Protein AF-A0A7J0DNQ6-F1 (afdb_monomer)

pLDDT: mean 74.42, std 10.14, range [50.34, 89.25]

Organism: NCBI:txid165716

Secondary structure (DSSP, 8-state):
--HHHHHHHHHHHHHS------SGGGSPPGGGG-PPPPPPPPP----SSPPPPTT-S---HHHHHHHHSPPP-----

Radius of gyration: 29.73 Å; Cα contacts (8 Å, |Δi|>4): 5; chains: 1; bounding box: 50×74×52 Å

Mean predicted aligned error: 18.96 Å

Sequence (77 aa):
METEEWSEVVAEEEREGCWTPKHSGCRIPAAASVCPQPPKKKRYSCRGRREPPKNGYFHPPELEIFFAMPPRRQARA

Solvent-accessible surface area (backbone atoms only — not comparable to full-atom values): 5540 Å² total; per-residue (Å²): 144,57,71,65,62,60,53,52,59,53,57,56,54,65,71,59,60,96,71,84,69,84,51,73,95,70,45,82,57,76,86,70,63,69,71,74,80,77,82,81,79,76,80,82,76,78,74,60,84,73,73,77,53,95,82,54,92,77,79,60,71,66,58,56,52,62,71,68,50,75,82,77,82,75,80,82,129

InterPro domains:
  IPR0403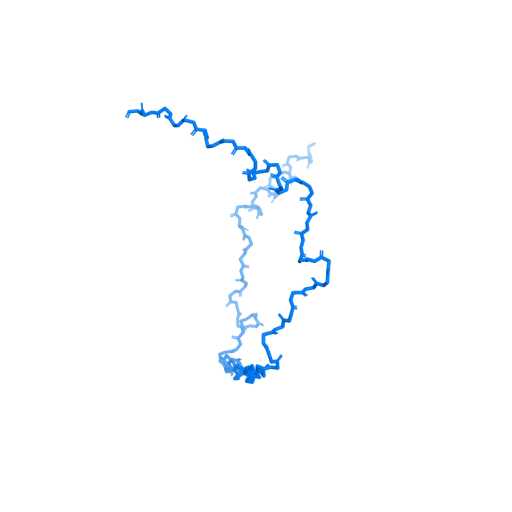89 Cyclin-dependent protein kinase inhibitor SMR [PTHR33142] (11-73)

Foldseek 3Di:
DVVVVVVVVVVVVVVVDDDQDPDPVRDDDPVVPPDPDDDDDDPPDCPDDPPAPPVGPDCDVVVVVVVPDDDDDDDDD

Structure (mmCIF, N/CA/C/O backbone):
data_AF-A0A7J0DNQ6-F1
#
_entry.id   AF-A0A7J0DNQ6-F1
#
loop_
_atom_site.group_PDB
_atom_site.id
_atom_site.type_symbol
_atom_site.label_atom_id
_atom_site.label_alt_id
_atom_site.label_comp_id
_atom_site.label_asym_id
_atom_site.label_entity_id
_atom_site.label_seq_id
_atom_site.pdbx_PDB_ins_code
_atom_site.Cartn_x
_atom_site.Cartn_y
_atom_site.Cartn_z
_atom_site.occupancy
_atom_site.B_iso_or_equiv
_atom_site.auth_seq_id
_atom_site.auth_comp_id
_atom_site.auth_asym_id
_atom_site.auth_atom_id
_atom_site.pdbx_PDB_model_num
ATOM 1 N N . MET A 1 1 ? 8.952 50.367 0.513 1.00 50.34 1 MET A N 1
ATOM 2 C CA . MET A 1 1 ? 9.314 49.979 1.889 1.00 50.34 1 MET A CA 1
ATOM 3 C C . MET A 1 1 ? 8.126 49.205 2.456 1.00 50.34 1 MET A C 1
ATOM 5 O O . MET A 1 1 ? 7.466 49.670 3.359 1.00 50.34 1 MET A O 1
ATOM 9 N N . GLU A 1 2 ? 7.762 48.102 1.801 1.00 57.06 2 GLU A N 1
ATOM 10 C CA . GLU A 1 2 ? 6.590 47.257 2.146 1.00 57.06 2 GLU A CA 1
ATOM 11 C C . GLU A 1 2 ? 6.867 45.796 1.748 1.00 57.06 2 GLU A C 1
ATOM 13 O O . GLU A 1 2 ? 6.388 44.862 2.374 1.00 57.06 2 GLU A O 1
ATOM 18 N N . THR A 1 3 ? 7.732 45.582 0.750 1.00 56.88 3 THR A N 1
ATOM 19 C CA . THR A 1 3 ? 8.223 44.263 0.331 1.00 56.88 3 THR A CA 1
ATOM 20 C C . THR A 1 3 ? 9.117 43.576 1.360 1.00 56.88 3 THR A C 1
ATOM 22 O O . THR A 1 3 ? 9.121 42.354 1.405 1.00 56.88 3 THR A O 1
ATOM 25 N N . GLU A 1 4 ? 9.861 44.339 2.169 1.00 57.44 4 GLU A N 1
ATOM 26 C CA . GLU A 1 4 ? 10.750 43.789 3.207 1.00 57.44 4 GLU A CA 1
ATOM 27 C C . GLU A 1 4 ? 9.955 43.251 4.403 1.00 57.44 4 GLU A C 1
ATOM 29 O O . GLU A 1 4 ? 10.260 42.180 4.919 1.00 57.44 4 GLU A O 1
ATOM 34 N N . GLU A 1 5 ? 8.861 43.927 4.761 1.00 58.84 5 GLU A N 1
ATOM 35 C CA . GLU A 1 5 ? 7.987 43.525 5.866 1.00 58.84 5 GLU A CA 1
ATOM 36 C C . GLU A 1 5 ? 7.247 42.215 5.551 1.00 58.84 5 GLU A C 1
ATOM 38 O O . GLU A 1 5 ? 7.231 41.290 6.359 1.00 58.84 5 GLU A O 1
ATOM 43 N N . TRP A 1 6 ? 6.723 42.074 4.328 1.00 59.38 6 TRP A N 1
ATOM 44 C CA . TRP A 1 6 ? 6.074 40.835 3.884 1.00 59.38 6 TRP A CA 1
ATOM 45 C C . TRP A 1 6 ? 7.042 39.656 3.757 1.00 59.38 6 TRP A C 1
ATOM 47 O O . TRP A 1 6 ? 6.642 38.513 3.966 1.00 59.38 6 TRP A O 1
ATOM 57 N N . SER A 1 7 ? 8.307 39.909 3.414 1.00 60.09 7 SER A N 1
ATOM 58 C CA . SER A 1 7 ? 9.307 38.845 3.286 1.00 60.09 7 SER A CA 1
ATOM 59 C C . SER A 1 7 ? 9.800 38.305 4.627 1.00 60.09 7 SER A C 1
ATOM 61 O O . SER A 1 7 ? 10.171 37.135 4.704 1.00 60.09 7 SER A O 1
ATOM 63 N N . GLU A 1 8 ? 9.787 39.122 5.681 1.00 58.03 8 GLU A N 1
ATOM 64 C CA . GLU A 1 8 ? 10.258 38.706 7.005 1.00 58.03 8 GLU A CA 1
ATOM 65 C C . GLU A 1 8 ? 9.219 37.825 7.723 1.00 58.03 8 GLU A C 1
ATOM 67 O O . GLU A 1 8 ? 9.573 36.787 8.281 1.00 58.03 8 GLU A O 1
ATOM 72 N N . VAL A 1 9 ? 7.925 38.151 7.593 1.00 59.34 9 VAL A N 1
ATOM 73 C CA . VAL A 1 9 ? 6.813 37.368 8.174 1.00 59.34 9 VAL A CA 1
ATOM 74 C C . VAL A 1 9 ? 6.716 35.960 7.568 1.00 59.34 9 VAL A C 1
ATOM 76 O O . VAL A 1 9 ? 6.460 34.989 8.280 1.00 59.34 9 VAL A O 1
ATOM 79 N N . VAL A 1 10 ? 6.978 35.817 6.264 1.00 60.25 10 VAL A N 1
ATOM 80 C CA . VAL A 1 10 ? 6.952 34.512 5.574 1.00 60.25 10 VAL A CA 1
ATOM 81 C C . VAL A 1 10 ? 8.135 33.626 5.998 1.00 60.25 10 VAL A C 1
ATOM 83 O O . VAL A 1 10 ? 8.001 32.405 6.062 1.00 60.25 10 VAL A O 1
ATOM 86 N N . ALA A 1 11 ? 9.278 34.222 6.353 1.00 59.16 11 ALA A N 1
ATOM 87 C CA . ALA A 1 11 ? 10.473 33.488 6.770 1.00 59.16 11 ALA A CA 1
ATOM 88 C C . ALA A 1 11 ? 10.390 32.934 8.207 1.00 59.16 11 ALA A C 1
ATOM 90 O O . ALA A 1 11 ? 11.025 31.917 8.503 1.00 59.16 11 ALA A O 1
ATOM 91 N N . GLU A 1 12 ? 9.627 33.570 9.104 1.00 57.06 12 GLU A N 1
ATOM 92 C CA . GLU A 1 12 ? 9.345 33.015 10.437 1.00 57.06 12 GLU A CA 1
ATOM 93 C C . GLU A 1 12 ? 8.306 31.882 10.386 1.00 57.06 12 GLU A C 1
ATOM 95 O O . GLU A 1 12 ? 8.496 30.864 11.054 1.00 57.06 12 GLU A O 1
ATOM 100 N N . GLU A 1 13 ? 7.274 31.989 9.539 1.00 58.94 13 GLU A N 1
ATOM 101 C CA . GLU A 1 13 ? 6.270 30.926 9.355 1.00 58.94 13 GLU A CA 1
ATOM 102 C C . GLU A 1 13 ? 6.884 29.644 8.755 1.00 58.94 13 GLU A C 1
ATOM 104 O O . GLU A 1 13 ? 6.533 28.538 9.161 1.00 58.94 13 GLU A O 1
ATOM 109 N N . GLU A 1 14 ? 7.872 29.761 7.859 1.00 58.91 14 GLU A N 1
ATOM 110 C CA . GLU A 1 14 ? 8.583 28.600 7.294 1.00 58.91 14 GLU A CA 1
ATOM 111 C C . GLU A 1 14 ? 9.489 27.871 8.306 1.00 58.91 14 GLU A C 1
ATOM 113 O O . GLU A 1 14 ? 9.760 26.674 8.153 1.00 58.91 14 GLU A O 1
ATOM 118 N N . ARG A 1 15 ? 9.982 28.567 9.341 1.00 60.69 15 ARG A N 1
ATOM 119 C CA . ARG A 1 15 ? 10.845 27.967 10.380 1.00 60.69 15 ARG A CA 1
ATOM 120 C C . ARG A 1 15 ? 10.052 27.091 11.341 1.00 60.69 15 ARG A C 1
ATOM 122 O O . ARG A 1 15 ? 10.565 26.076 11.823 1.00 60.69 15 ARG A O 1
ATOM 129 N N . GLU A 1 16 ? 8.802 27.454 11.585 1.00 70.38 16 GLU A N 1
ATOM 130 C CA . GLU A 1 16 ? 7.839 26.677 12.351 1.00 70.38 16 GLU A CA 1
ATOM 131 C C . GLU A 1 16 ? 7.108 25.724 11.390 1.00 70.38 16 GLU A C 1
ATOM 133 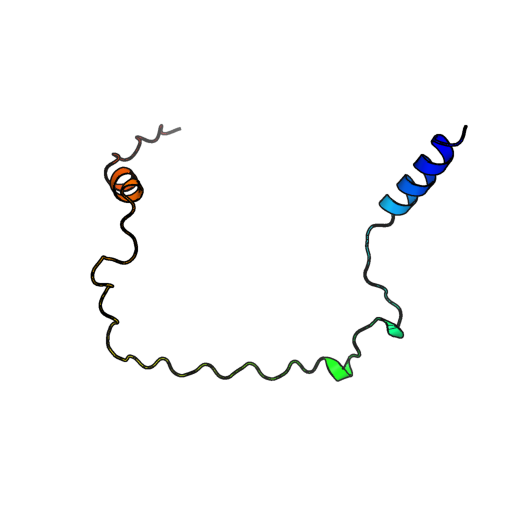O O . GLU A 1 16 ? 5.979 25.957 10.976 1.00 70.38 16 GLU A O 1
ATOM 138 N N . GLY A 1 17 ? 7.780 24.646 10.972 1.00 76.81 17 GLY A N 1
ATOM 139 C CA . GLY A 1 17 ? 7.205 23.686 10.020 1.00 76.81 17 GLY A CA 1
ATOM 140 C C . GLY A 1 17 ? 5.809 23.166 10.417 1.00 76.81 17 GLY A C 1
ATOM 141 O O . GLY A 1 17 ? 5.358 23.295 11.551 1.00 76.81 17 GLY A O 1
ATOM 142 N N . CYS A 1 18 ? 5.091 22.519 9.498 1.00 79.94 18 CYS A N 1
ATOM 143 C CA . CYS A 1 18 ? 3.737 22.042 9.795 1.00 79.94 18 CYS A CA 1
ATOM 144 C C . CYS A 1 18 ? 3.734 20.904 10.839 1.00 79.94 18 CYS A C 1
ATOM 146 O O . CYS A 1 18 ? 4.157 19.782 10.551 1.00 79.94 18 CYS A O 1
ATOM 148 N N . TRP A 1 19 ? 3.184 21.160 12.033 1.00 82.38 19 TRP A N 1
ATOM 149 C CA . TRP A 1 19 ? 3.018 20.160 13.096 1.00 82.38 19 TRP A CA 1
ATOM 150 C C . TRP A 1 19 ? 1.549 19.826 13.363 1.00 82.38 19 TRP A C 1
ATOM 152 O O . TRP A 1 19 ? 0.657 20.662 13.260 1.00 82.38 19 TRP A O 1
ATOM 162 N N . THR A 1 20 ? 1.290 18.583 13.775 1.00 84.44 20 THR A N 1
ATOM 163 C CA . THR A 1 20 ? -0.043 18.171 14.239 1.00 84.44 20 THR A CA 1
ATOM 164 C C . THR A 1 20 ? -0.396 18.880 15.559 1.00 84.44 20 THR A C 1
ATOM 166 O O . THR A 1 20 ? 0.381 18.769 16.517 1.00 84.44 20 THR A O 1
ATOM 169 N N . PRO A 1 21 ? -1.560 19.556 15.669 1.00 86.56 21 PRO A N 1
ATOM 170 C CA . PRO A 1 21 ? -1.991 20.202 16.907 1.00 86.56 21 PRO A CA 1
ATOM 171 C C . PRO A 1 21 ? -2.083 19.214 18.079 1.00 86.56 21 PRO A C 1
ATOM 173 O O . PRO A 1 21 ? -2.706 18.156 17.980 1.00 86.56 21 PRO A O 1
ATOM 176 N N . LYS A 1 22 ? -1.463 19.561 19.214 1.00 83.06 22 LYS A N 1
ATOM 177 C CA . LYS A 1 22 ? -1.335 18.670 20.386 1.00 83.06 22 LYS A CA 1
ATOM 178 C C . LYS A 1 22 ? -2.471 18.803 21.410 1.00 83.06 22 LYS A C 1
ATOM 180 O O . LYS A 1 22 ? -2.512 18.025 22.365 1.00 83.06 22 LYS A O 1
ATOM 185 N N . HIS A 1 23 ? -3.368 19.779 21.255 1.00 86.19 23 HIS A N 1
ATOM 186 C CA . HIS A 1 23 ? -4.440 20.024 22.223 1.00 86.19 23 HIS A CA 1
ATOM 187 C C . HIS A 1 23 ? -5.524 18.933 22.175 1.00 86.19 23 HIS A C 1
ATOM 189 O O . HIS A 1 23 ? -5.744 18.287 21.151 1.00 86.19 23 HIS A O 1
ATOM 195 N N . SER A 1 24 ? -6.243 18.745 23.286 1.00 83.62 24 SER A N 1
ATOM 196 C CA . SER A 1 24 ? -7.211 17.649 23.469 1.00 83.62 24 SER A CA 1
ATOM 197 C C . SER A 1 24 ? -8.316 17.611 22.408 1.00 83.62 24 SER A C 1
ATOM 199 O O . SER A 1 24 ? -8.627 16.536 21.913 1.00 83.62 24 SER A O 1
ATOM 201 N N . GLY A 1 25 ? -8.857 18.766 22.009 1.00 87.81 25 GLY A N 1
ATOM 202 C CA . GLY A 1 25 ? -9.868 18.866 20.944 1.00 87.81 25 GLY A CA 1
ATOM 203 C C . GLY A 1 25 ? -9.435 18.401 19.540 1.00 87.81 25 GLY A C 1
ATOM 204 O O . GLY A 1 25 ? -10.299 18.049 18.747 1.00 87.81 25 GLY A O 1
ATOM 205 N N . CYS A 1 26 ? -8.134 18.357 19.231 1.00 84.75 26 CYS A N 1
ATOM 206 C CA . CYS A 1 26 ? -7.616 17.853 17.948 1.00 84.75 26 CYS A CA 1
ATOM 207 C C . CYS A 1 26 ? -7.037 16.436 18.048 1.00 84.75 26 CYS A C 1
ATOM 209 O O . CYS A 1 26 ? -6.732 15.817 17.028 1.00 84.75 26 CYS A O 1
ATOM 211 N N . ARG A 1 27 ? -6.852 15.909 19.263 1.00 82.75 27 ARG A N 1
ATOM 212 C CA . ARG A 1 27 ? -6.262 14.587 19.473 1.00 82.75 27 ARG A CA 1
ATOM 213 C C . ARG A 1 27 ? -7.333 13.512 19.3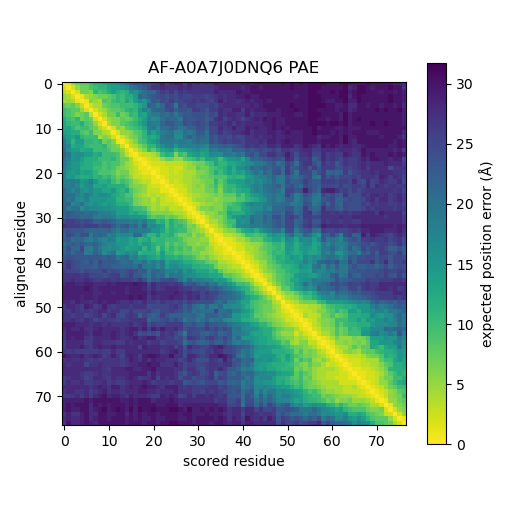19 1.00 82.75 27 ARG A C 1
ATOM 215 O O . ARG A 1 27 ? -8.397 13.599 19.923 1.00 82.75 27 ARG A O 1
ATOM 222 N N . ILE A 1 28 ? -7.027 12.460 18.561 1.00 80.50 28 ILE A N 1
ATOM 223 C CA . ILE A 1 28 ? -7.914 11.296 18.444 1.00 80.50 28 ILE A CA 1
ATOM 224 C C . ILE A 1 28 ? -8.116 10.697 19.850 1.00 80.50 28 ILE A C 1
ATOM 226 O O . ILE A 1 28 ? -7.122 10.369 20.511 1.00 80.50 28 ILE A O 1
ATOM 230 N N . PRO A 1 29 ? -9.367 10.552 20.332 1.00 80.31 29 PRO A N 1
ATOM 231 C CA . PRO A 1 29 ? -9.637 9.987 21.647 1.00 80.31 29 PRO A CA 1
ATOM 232 C C . PRO A 1 29 ? -9.071 8.571 21.770 1.00 80.31 29 PRO A C 1
ATOM 234 O O . PRO A 1 29 ? -9.312 7.727 20.909 1.00 80.31 29 PRO A O 1
ATOM 237 N N . ALA A 1 30 ? -8.377 8.271 22.871 1.00 73.50 30 ALA A N 1
ATOM 238 C CA . ALA A 1 30 ? -7.802 6.942 23.101 1.00 73.50 30 ALA A CA 1
ATOM 239 C C . ALA A 1 30 ? -8.864 5.822 23.088 1.00 73.50 30 ALA A C 1
ATOM 241 O O . ALA A 1 30 ? -8.583 4.717 22.636 1.00 73.50 30 ALA A O 1
ATOM 242 N N . ALA A 1 31 ? -10.103 6.116 23.497 1.00 70.31 31 ALA A N 1
ATOM 243 C CA . ALA A 1 31 ? -11.224 5.174 23.429 1.00 70.31 31 ALA A CA 1
ATOM 244 C C . ALA A 1 31 ? -11.644 4.812 21.985 1.00 70.31 31 ALA A C 1
ATOM 246 O O . ALA A 1 31 ? -12.170 3.726 21.762 1.00 70.31 31 ALA A O 1
ATOM 247 N N . ALA A 1 32 ? -11.371 5.676 20.998 1.00 64.50 32 ALA A N 1
ATOM 248 C CA . ALA A 1 32 ? -11.625 5.411 19.578 1.00 64.50 32 ALA A CA 1
ATOM 249 C C . ALA A 1 32 ? -10.504 4.590 18.905 1.00 64.50 32 ALA A C 1
ATOM 251 O O . ALA A 1 32 ? -10.618 4.244 17.732 1.00 64.50 32 ALA A O 1
ATOM 252 N N . SER A 1 33 ? -9.425 4.261 19.631 1.00 63.91 33 SER A N 1
ATOM 253 C CA . SER A 1 33 ? -8.263 3.532 19.094 1.00 63.91 33 SER A CA 1
ATOM 254 C C . SER A 1 33 ? -8.461 2.021 18.950 1.00 63.91 33 SER A C 1
ATOM 256 O O . SER A 1 33 ? -7.527 1.314 18.569 1.00 63.91 33 SER A O 1
ATOM 258 N N . VAL A 1 34 ? -9.664 1.501 19.214 1.00 78.75 34 VAL A N 1
ATOM 259 C CA . VAL A 1 34 ? -9.976 0.110 18.884 1.00 78.75 34 VAL A CA 1
ATOM 260 C C . VAL A 1 34 ? -10.131 0.030 17.371 1.00 78.75 34 VAL A C 1
ATOM 262 O O . VAL A 1 34 ? -11.214 0.244 16.828 1.00 78.75 34 VAL A O 1
ATOM 265 N N . CYS A 1 35 ? -9.022 -0.243 16.681 1.00 73.81 35 CYS A N 1
ATOM 266 C CA . CYS A 1 35 ? -9.043 -0.530 15.257 1.00 73.81 35 CYS A CA 1
ATOM 267 C C . CYS A 1 35 ? -10.119 -1.595 14.999 1.00 73.81 35 CYS A C 1
ATOM 269 O O . CYS A 1 35 ? -10.135 -2.618 15.698 1.00 73.81 35 CYS A O 1
ATOM 271 N N . PRO A 1 36 ? -11.020 -1.391 14.022 1.00 83.44 36 PRO A N 1
ATOM 272 C CA . PRO A 1 36 ? -11.972 -2.430 13.674 1.00 83.44 36 PRO A CA 1
ATOM 273 C C . PRO A 1 36 ? -11.203 -3.704 13.314 1.00 83.44 36 PRO A C 1
ATOM 275 O O . PRO A 1 36 ? -10.094 -3.647 12.774 1.00 83.44 36 PRO A O 1
ATOM 278 N N . GLN A 1 37 ? -11.781 -4.865 13.626 1.00 86.06 37 GLN A N 1
ATOM 279 C CA . GLN A 1 37 ? -11.149 -6.133 13.275 1.00 86.06 37 GLN A CA 1
ATOM 280 C C . GLN A 1 37 ? -10.866 -6.177 11.764 1.00 86.06 37 GLN A C 1
ATOM 282 O O . GLN A 1 37 ? -11.706 -5.736 10.971 1.00 86.06 37 GLN A O 1
ATOM 287 N N . PRO A 1 38 ? -9.705 -6.710 11.342 1.00 86.38 38 PRO A N 1
ATOM 288 C CA . PRO A 1 38 ? -9.350 -6.760 9.935 1.00 86.38 38 PRO A CA 1
ATOM 289 C C . PRO A 1 38 ? -10.407 -7.540 9.140 1.00 86.38 38 PRO A C 1
ATOM 291 O O . PRO A 1 38 ? -10.937 -8.548 9.627 1.00 86.38 38 PRO A O 1
ATOM 294 N N . PRO A 1 39 ? -10.710 -7.117 7.900 1.00 89.25 39 PRO A N 1
ATOM 295 C CA . PRO A 1 39 ? -11.661 -7.827 7.063 1.00 89.25 39 PRO A CA 1
ATOM 296 C C . PRO A 1 39 ? -11.192 -9.269 6.848 1.00 89.25 39 PRO A C 1
ATOM 298 O O . PRO A 1 39 ? -10.021 -9.537 6.560 1.00 89.25 39 PRO A O 1
ATOM 301 N N . LYS A 1 40 ? -12.121 -10.221 6.973 1.00 87.56 40 LYS A N 1
ATOM 302 C CA . LYS A 1 40 ? -11.820 -11.639 6.754 1.00 87.56 40 LYS A CA 1
ATOM 303 C C . LYS A 1 40 ? -11.398 -11.840 5.299 1.00 87.56 40 LYS A C 1
ATOM 305 O O . LYS A 1 40 ? -12.168 -11.554 4.380 1.00 87.56 40 LYS A O 1
ATOM 310 N N . LYS A 1 41 ? -10.191 -12.372 5.079 1.00 84.88 41 LYS A N 1
ATOM 311 C CA . LYS A 1 41 ? -9.751 -12.786 3.740 1.00 84.88 41 LYS A CA 1
ATOM 312 C C . LYS A 1 41 ? -10.731 -13.831 3.201 1.00 84.88 41 LYS A C 1
ATOM 314 O O . LYS A 1 41 ? -10.995 -14.839 3.859 1.00 84.88 41 LYS A O 1
ATOM 319 N N . LYS A 1 42 ? -11.258 -13.611 1.993 1.00 82.81 42 LYS A N 1
ATOM 320 C CA . LYS A 1 42 ? -11.988 -14.660 1.270 1.00 82.81 42 LYS A CA 1
ATOM 321 C C . LYS A 1 42 ? -11.015 -15.806 0.996 1.00 82.81 42 LYS A C 1
ATOM 323 O O . LYS A 1 42 ? -9.873 -15.565 0.607 1.00 82.81 42 LYS A O 1
ATOM 328 N N . ARG A 1 43 ? -11.458 -17.049 1.210 1.00 79.25 43 ARG A N 1
ATOM 329 C CA . ARG A 1 43 ? -10.668 -18.228 0.829 1.00 79.25 43 ARG A CA 1
ATOM 330 C C . ARG A 1 43 ? -10.396 -18.138 -0.670 1.00 79.25 43 ARG A C 1
ATOM 332 O O . ARG A 1 43 ? -11.329 -17.923 -1.443 1.00 79.25 43 ARG A O 1
ATOM 339 N N . TYR A 1 44 ? -9.133 -18.270 -1.064 1.00 75.31 44 TYR A N 1
ATOM 340 C CA . TYR A 1 44 ? -8.771 -18.378 -2.471 1.00 75.31 44 TYR A CA 1
ATOM 341 C C . TYR A 1 44 ? -9.483 -19.610 -3.039 1.00 75.31 44 TYR A C 1
ATOM 343 O O . TYR A 1 44 ? -9.173 -20.738 -2.662 1.00 75.31 44 TYR A O 1
ATOM 351 N N . SER A 1 45 ? -10.493 -19.406 -3.887 1.00 71.31 45 SER A N 1
ATOM 352 C CA . SER A 1 45 ? -11.064 -20.508 -4.647 1.00 71.31 45 SER A CA 1
ATOM 353 C C . SER A 1 45 ? -10.086 -20.804 -5.773 1.00 71.31 45 SER A C 1
ATOM 355 O O . SER A 1 45 ? -10.018 -20.039 -6.738 1.00 71.31 45 SER A O 1
ATOM 357 N N . CYS A 1 46 ? -9.337 -21.896 -5.649 1.00 61.50 46 CYS A N 1
ATOM 358 C CA . CYS A 1 46 ? -8.570 -22.487 -6.738 1.00 61.50 46 CYS A CA 1
ATOM 359 C C . CYS A 1 46 ? -9.546 -22.977 -7.824 1.00 61.50 46 CYS A C 1
ATOM 361 O O . CYS A 1 46 ? -9.726 -24.179 -8.005 1.00 61.50 46 CYS A O 1
ATOM 363 N N . ARG A 1 47 ? -10.252 -22.082 -8.525 1.00 62.88 47 ARG A N 1
ATOM 364 C CA . ARG A 1 47 ? -10.961 -22.446 -9.757 1.00 62.88 47 ARG A CA 1
ATOM 365 C C . ARG A 1 47 ? -9.907 -22.630 -10.845 1.00 62.88 47 ARG A C 1
ATOM 367 O O . ARG A 1 47 ? -9.712 -21.747 -11.668 1.00 62.88 47 ARG A O 1
ATOM 374 N N . GLY A 1 48 ? -9.200 -23.757 -10.763 1.00 63.03 48 GLY A N 1
ATOM 375 C CA . GLY A 1 48 ? -8.110 -24.134 -11.655 1.00 63.03 48 GLY A CA 1
ATOM 376 C C . GLY A 1 48 ? -6.914 -23.186 -11.588 1.00 63.03 48 GLY A C 1
ATOM 377 O O . GLY A 1 48 ? -6.977 -22.077 -11.055 1.00 63.03 48 GLY A O 1
ATOM 378 N N . ARG A 1 49 ? -5.786 -23.611 -12.157 1.00 68.00 49 ARG A N 1
ATOM 379 C CA . ARG A 1 49 ? -4.810 -22.631 -12.632 1.00 68.00 49 ARG A CA 1
ATOM 380 C C . ARG A 1 49 ? -5.548 -21.783 -13.663 1.00 68.00 49 ARG A C 1
ATOM 382 O O . ARG A 1 49 ? -6.050 -22.334 -14.636 1.00 68.00 49 ARG A O 1
ATOM 389 N N . ARG A 1 50 ? -5.685 -20.480 -13.410 1.00 72.50 50 ARG A N 1
ATOM 390 C CA . ARG A 1 50 ? -6.238 -19.552 -14.399 1.00 72.50 50 ARG A CA 1
ATOM 391 C C . ARG A 1 50 ? -5.394 -19.716 -15.656 1.00 72.50 50 ARG A C 1
ATOM 393 O O . ARG A 1 50 ? -4.184 -19.508 -15.587 1.00 72.50 50 ARG A O 1
ATOM 400 N N . GLU A 1 51 ? -6.014 -20.150 -16.749 1.00 79.50 51 GLU A N 1
ATOM 401 C CA . GLU A 1 51 ? -5.313 -20.223 -18.024 1.00 79.50 51 GLU A CA 1
ATOM 402 C C . GLU A 1 51 ? -4.728 -18.841 -18.343 1.00 79.50 51 GLU A C 1
ATOM 404 O O . GLU A 1 51 ? -5.347 -17.816 -18.007 1.00 79.50 51 GLU A O 1
ATOM 409 N N . PRO A 1 52 ? -3.525 -18.792 -18.938 1.00 79.62 52 PRO A N 1
ATOM 410 C CA . PRO A 1 52 ? -2.991 -17.537 -19.429 1.00 79.62 52 PRO A CA 1
ATOM 411 C C . PRO A 1 52 ? -4.014 -16.869 -20.365 1.00 79.62 52 PRO A C 1
ATOM 413 O O . PRO A 1 52 ? -4.743 -17.562 -21.078 1.00 79.62 52 PRO A O 1
ATOM 416 N N . PRO A 1 53 ? -4.116 -15.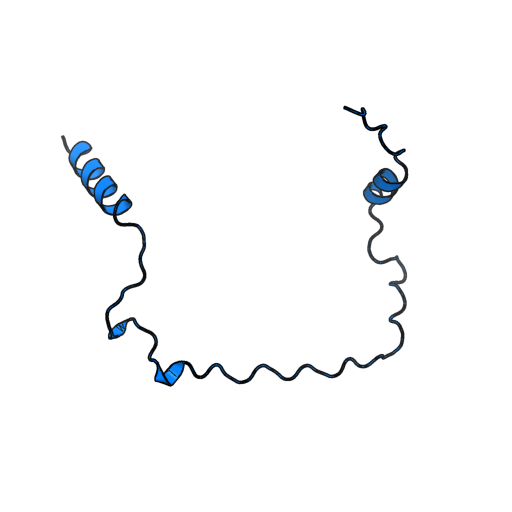528 -20.369 1.00 84.06 53 PRO A N 1
ATOM 417 C CA . PRO A 1 53 ? -4.892 -14.803 -21.352 1.00 84.06 53 PRO A CA 1
ATOM 418 C C . PRO A 1 53 ? -4.524 -15.280 -22.749 1.00 84.06 53 PRO A C 1
ATOM 420 O O . PRO A 1 53 ? -3.353 -15.506 -23.048 1.00 84.06 53 PRO A O 1
ATOM 423 N N . LYS A 1 54 ? -5.533 -15.386 -23.612 1.00 81.62 54 LYS A N 1
ATOM 424 C CA . LYS A 1 54 ? -5.388 -15.904 -24.980 1.00 81.62 54 LYS A CA 1
ATOM 425 C C . LYS A 1 54 ? -4.319 -15.167 -25.796 1.00 81.62 54 LYS A C 1
ATOM 427 O O . LYS A 1 54 ? -3.707 -15.766 -26.666 1.00 81.62 54 LYS A O 1
ATOM 432 N N . ASN A 1 55 ? -4.071 -13.898 -25.469 1.00 79.75 55 ASN A N 1
ATOM 433 C CA . ASN A 1 55 ? -3.132 -13.022 -26.171 1.00 79.75 55 ASN A CA 1
ATOM 434 C C . ASN A 1 55 ? -1.860 -12.749 -25.344 1.00 79.75 55 ASN A C 1
ATOM 436 O O . ASN A 1 55 ? -1.175 -11.754 -25.569 1.00 79.75 55 ASN A O 1
ATOM 440 N N . GLY A 1 56 ? -1.583 -13.593 -24.344 1.00 78.06 56 GLY A N 1
ATOM 441 C CA . GLY A 1 56 ? -0.535 -13.368 -23.354 1.00 78.06 56 GLY A CA 1
ATOM 442 C C . GLY A 1 56 ? -0.864 -12.232 -22.382 1.00 78.06 56 GLY A C 1
ATOM 443 O O . GLY A 1 56 ? -1.824 -11.482 -22.550 1.00 78.06 56 GLY A O 1
ATOM 444 N N . TYR A 1 57 ? -0.106 -12.145 -21.289 1.00 79.00 57 TYR A N 1
ATOM 445 C CA . TYR A 1 57 ? -0.376 -11.162 -20.232 1.00 79.00 57 TYR A CA 1
ATOM 446 C C . TYR A 1 57 ? 0.085 -9.752 -20.611 1.00 79.00 57 TYR A C 1
ATOM 448 O O . TYR A 1 57 ? -0.548 -8.784 -20.200 1.00 79.00 57 TYR A O 1
ATOM 456 N N . PHE A 1 58 ? 1.172 -9.647 -21.380 1.00 77.94 58 PHE A N 1
ATOM 457 C CA . PHE A 1 58 ? 1.773 -8.401 -21.845 1.00 77.94 58 PHE A CA 1
ATOM 458 C C . PHE A 1 58 ? 2.903 -8.766 -22.824 1.00 77.94 58 PHE A C 1
ATOM 460 O O . PHE A 1 58 ? 3.885 -9.376 -22.406 1.00 77.94 58 PHE A O 1
ATOM 467 N N . HIS A 1 59 ? 2.753 -8.439 -24.110 1.00 73.31 59 HIS A N 1
ATOM 468 C CA . HIS A 1 59 ? 3.777 -8.649 -25.148 1.00 73.31 59 HIS A CA 1
ATOM 469 C C . HIS A 1 59 ? 4.143 -7.323 -25.833 1.00 73.31 59 HIS A C 1
ATOM 471 O O . HIS A 1 59 ? 3.860 -7.141 -27.017 1.00 73.31 59 HIS A O 1
ATOM 477 N N . PRO A 1 60 ? 4.699 -6.347 -25.101 1.00 81.69 60 PRO A N 1
ATOM 478 C CA . PRO A 1 60 ? 5.276 -5.173 -25.729 1.00 81.69 60 PRO A CA 1
ATOM 479 C C . PRO A 1 60 ? 6.580 -5.600 -26.443 1.00 81.69 60 PRO A C 1
ATOM 481 O O . PRO A 1 60 ? 7.406 -6.298 -25.836 1.00 81.69 60 PRO A O 1
ATOM 484 N N . PRO A 1 61 ? 6.786 -5.228 -27.717 1.00 74.94 61 PRO A N 1
ATOM 485 C CA . PRO A 1 61 ? 7.993 -5.581 -28.475 1.00 74.94 61 PRO A CA 1
ATOM 486 C C . PRO A 1 61 ? 9.292 -5.160 -27.764 1.00 74.94 61 PRO A C 1
ATOM 488 O O . PRO A 1 61 ? 10.348 -5.760 -27.954 1.00 74.94 61 PRO A O 1
ATOM 491 N N . GLU A 1 62 ? 9.216 -4.172 -26.879 1.00 75.56 62 GLU A N 1
ATOM 492 C CA . GLU A 1 62 ? 10.315 -3.669 -26.067 1.00 75.56 62 GLU A CA 1
ATOM 493 C C . GLU A 1 62 ? 10.913 -4.741 -25.141 1.00 75.56 62 GLU A C 1
ATOM 495 O O . GLU A 1 62 ? 12.133 -4.789 -24.982 1.00 75.56 62 GLU A O 1
ATOM 500 N N . LEU A 1 63 ? 10.099 -5.629 -24.552 1.00 75.94 63 LEU A N 1
ATOM 501 C CA . LEU A 1 63 ? 10.604 -6.683 -23.658 1.00 75.94 63 LEU A CA 1
ATOM 502 C C . LEU A 1 63 ? 11.390 -7.754 -24.417 1.00 75.94 63 LEU A C 1
ATOM 504 O O . LEU A 1 63 ? 12.405 -8.235 -23.915 1.00 75.94 63 LEU A O 1
ATOM 508 N N . GLU A 1 64 ? 10.964 -8.098 -25.631 1.00 78.88 64 GLU A N 1
ATOM 509 C CA . GLU A 1 64 ? 11.695 -9.046 -26.479 1.00 78.88 64 GLU A CA 1
ATOM 510 C C . GLU A 1 64 ? 13.086 -8.504 -26.828 1.00 7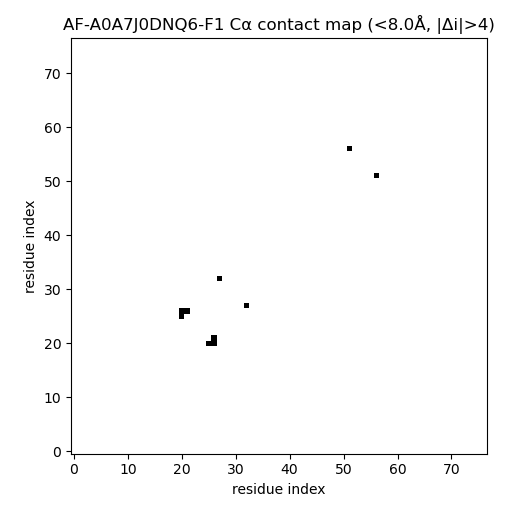8.88 64 GLU A C 1
ATOM 512 O O . GLU A 1 64 ? 14.066 -9.246 -26.775 1.00 78.88 64 GLU A O 1
ATOM 517 N N . ILE A 1 65 ? 13.202 -7.192 -27.060 1.00 83.00 65 ILE A N 1
ATOM 518 C CA . ILE A 1 65 ? 14.488 -6.515 -27.278 1.00 83.00 65 ILE A CA 1
ATOM 519 C C . ILE A 1 65 ? 15.369 -6.601 -26.023 1.00 83.00 65 ILE A C 1
ATOM 521 O O . ILE A 1 65 ? 16.559 -6.897 -26.136 1.00 83.00 65 ILE A O 1
ATOM 525 N N . PHE A 1 66 ? 14.806 -6.396 -24.825 1.00 81.31 66 PHE A N 1
ATOM 526 C CA . PHE A 1 66 ? 15.558 -6.529 -23.569 1.00 81.31 66 PHE A CA 1
ATOM 527 C C . PHE A 1 66 ? 16.164 -7.922 -23.379 1.00 81.31 66 PHE A C 1
ATOM 529 O O . PHE A 1 66 ? 17.321 -8.019 -22.970 1.00 81.31 66 PHE A O 1
ATOM 536 N N . PHE A 1 67 ? 15.416 -8.982 -23.690 1.00 81.62 67 PHE A N 1
ATOM 537 C CA . PHE A 1 67 ? 15.903 -10.359 -23.558 1.00 81.62 67 PHE A CA 1
ATOM 538 C C . PHE A 1 67 ? 16.792 -10.811 -24.724 1.00 81.62 67 PHE A C 1
ATOM 540 O O . PHE A 1 67 ? 17.617 -11.704 -24.539 1.00 81.62 67 PHE A O 1
ATOM 547 N N . ALA A 1 68 ? 16.659 -10.198 -25.903 1.00 84.25 68 ALA A N 1
ATOM 548 C CA . ALA A 1 68 ? 17.518 -10.464 -27.057 1.00 84.25 68 ALA A CA 1
ATOM 549 C C . ALA A 1 68 ? 18.904 -9.804 -26.945 1.00 84.25 68 ALA A C 1
ATOM 551 O O . ALA A 1 68 ? 19.835 -10.197 -27.651 1.00 84.25 68 ALA A O 1
ATOM 552 N N . M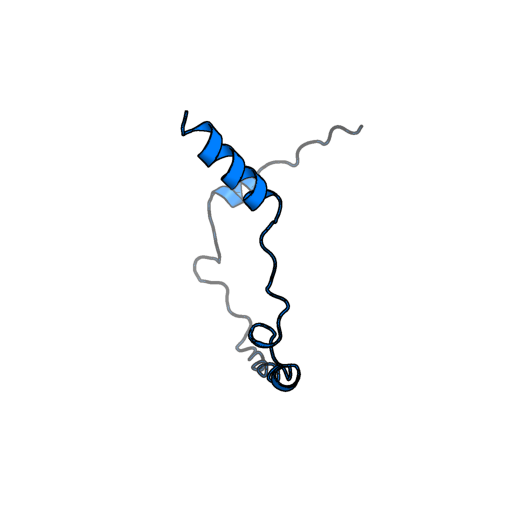ET A 1 69 ? 19.067 -8.802 -26.073 1.00 84.25 69 MET A N 1
ATOM 553 C CA . MET A 1 69 ? 20.361 -8.159 -25.863 1.00 84.25 69 MET A CA 1
ATOM 554 C C . MET A 1 69 ? 21.349 -9.112 -25.170 1.00 84.25 69 MET A C 1
ATOM 556 O O . MET A 1 69 ? 21.038 -9.664 -24.112 1.00 84.25 69 MET A O 1
ATOM 560 N N . PRO A 1 70 ? 22.577 -9.272 -25.700 1.00 85.88 70 PRO A N 1
ATOM 561 C CA . PRO A 1 70 ? 23.596 -10.060 -25.026 1.00 85.88 70 PRO A CA 1
ATOM 562 C C . PRO A 1 70 ? 23.974 -9.407 -23.684 1.00 85.88 70 PRO A C 1
ATOM 564 O O . PRO A 1 70 ? 23.993 -8.174 -23.575 1.00 85.88 70 PRO A O 1
ATOM 567 N N . PRO A 1 71 ? 24.321 -10.204 -22.657 1.00 82.12 71 PRO A N 1
ATOM 568 C CA . PRO A 1 71 ? 24.775 -9.666 -21.383 1.00 82.12 71 PRO A CA 1
ATOM 569 C C . PRO A 1 71 ? 26.001 -8.775 -21.605 1.00 82.12 71 PRO A C 1
ATOM 571 O O . PRO A 1 71 ? 26.969 -9.165 -22.262 1.00 82.12 71 PRO A O 1
ATOM 574 N N . ARG A 1 72 ? 25.973 -7.557 -21.051 1.00 80.69 72 ARG A N 1
ATOM 575 C CA . ARG A 1 72 ? 27.124 -6.653 -21.138 1.00 80.69 72 ARG A CA 1
ATOM 576 C C . ARG A 1 72 ? 28.284 -7.267 -20.360 1.00 80.69 72 ARG A C 1
ATOM 578 O O . ARG A 1 72 ? 28.123 -7.660 -19.205 1.00 80.69 72 ARG A O 1
ATOM 585 N N . ARG A 1 73 ? 29.463 -7.333 -20.983 1.00 80.12 73 ARG A N 1
ATOM 586 C CA . ARG A 1 73 ? 30.690 -7.733 -20.289 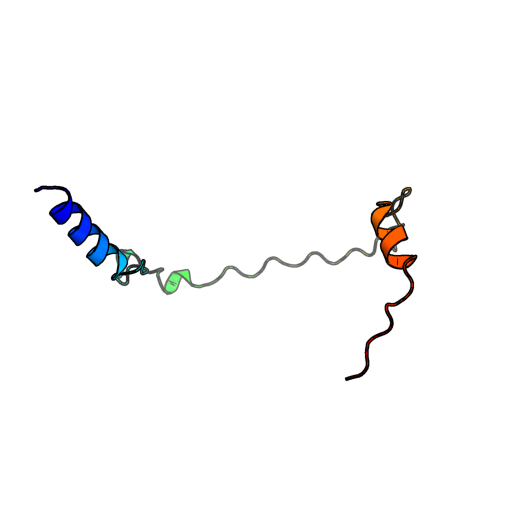1.00 80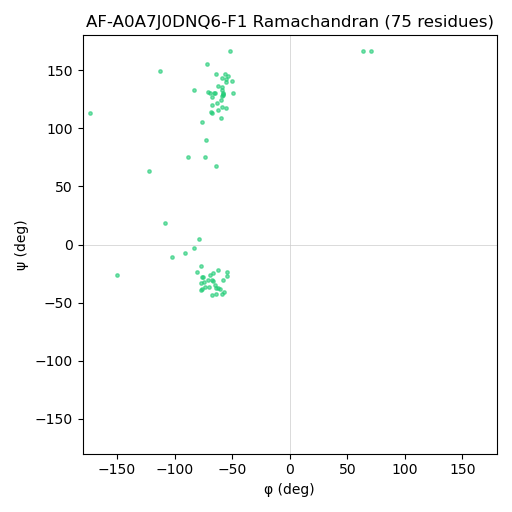.12 73 ARG A CA 1
ATOM 587 C C . ARG A 1 73 ? 30.955 -6.713 -19.186 1.00 80.12 73 ARG A C 1
ATOM 589 O O . ARG A 1 73 ? 31.173 -5.539 -19.470 1.00 80.12 73 ARG A O 1
ATOM 596 N N . GLN A 1 74 ? 30.908 -7.163 -17.939 1.00 76.38 74 GLN A N 1
ATOM 597 C CA . GLN A 1 74 ? 31.346 -6.355 -16.809 1.00 76.38 74 GLN A CA 1
ATOM 598 C C . GLN A 1 74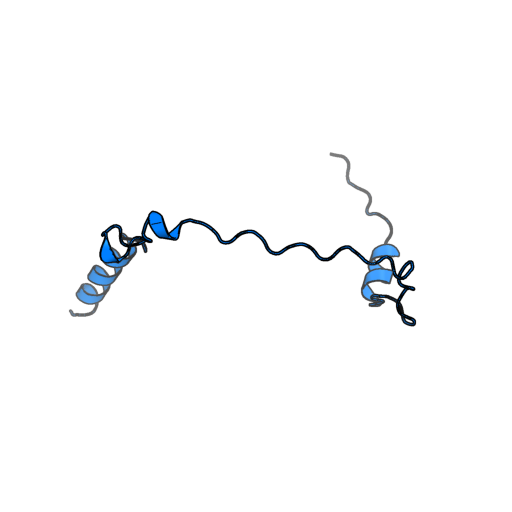 ? 32.852 -6.114 -16.957 1.00 76.38 74 GLN A C 1
ATOM 600 O O . GLN A 1 74 ? 33.612 -7.061 -17.177 1.00 76.38 74 GLN A O 1
ATOM 605 N N . ALA A 1 75 ? 33.285 -4.860 -16.839 1.00 74.19 75 ALA A N 1
ATOM 606 C CA . ALA A 1 75 ? 34.680 -4.585 -16.542 1.00 74.19 75 ALA A CA 1
ATOM 607 C C . ALA A 1 75 ? 34.914 -5.060 -15.103 1.00 74.19 75 ALA A C 1
ATOM 609 O O . ALA A 1 75 ? 34.285 -4.555 -14.175 1.00 74.19 75 ALA A O 1
ATOM 610 N N . ARG A 1 76 ? 35.745 -6.090 -14.926 1.00 71.38 76 ARG A N 1
ATOM 611 C CA . ARG A 1 76 ? 36.243 -6.446 -13.596 1.00 71.38 76 ARG A CA 1
ATOM 612 C C . ARG A 1 76 ? 37.155 -5.306 -13.144 1.00 71.38 76 ARG A C 1
ATOM 614 O O . ARG A 1 76 ? 38.109 -5.003 -13.857 1.00 71.38 76 ARG A O 1
ATOM 621 N N . ALA A 1 77 ? 36.801 -4.673 -12.029 1.00 64.38 77 ALA A N 1
ATOM 622 C CA . ALA A 1 77 ? 37.706 -3.829 -11.257 1.00 64.38 77 ALA A CA 1
ATOM 623 C C . ALA A 1 77 ? 38.620 -4.710 -10.399 1.00 64.38 77 ALA A C 1
ATOM 625 O O . ALA A 1 77 ? 38.156 -5.807 -9.997 1.00 64.38 77 ALA A O 1
#